Protein AF-A0A8S3K9Q7-F1 (afdb_monomer_lite)

pLDDT: mean 71.29, std 25.72, range [30.69, 98.62]

Sequence (128 aa):
DIQELNKENNTIDNFVYKLNSVVVHLGENATSGHVFTYVRSPDETWYTANDESMKSTRLDTVLGDKDAYILCYTKVPKSSAILSDTNMIISPARSSLFLTSSTPINSSKIFDKNTNNYTTVRNNAFLY

InterPro domains:
  IPR001394 Peptidase C19, ubiquitin carboxyl-terminal hydrolase [PF00443] (6-73)
  IPR028889 Ubiquitin specific protease UPS, catalytic domain [PS50235] (1-76)
  IPR038765 Papain-like cysteine peptidase superfamily [SSF54001] (10-75)
  IPR050164 Ubiquitin carboxyl-terminal hydrolases [PTHR24006] (12-76)

Organism: NCBI:txid392030

Radius of gyration: 22.65 Å; chains: 1; bounding box: 66×27×78 Å

Foldseek 3Di:
DVVVVVVVVPPPDQKDKDWAKFWFFADDDPVDGAIWMWGQDPLRWIWTGGPPDIGTDDPCCRVPDPRGDDTDIDIDGNVVVVCSVCVVPDPPDDDDDDDDDDDDDDWDWDQDPVPRDIDTDDPPPDDD

Structure (mmCIF, N/CA/C/O backbone):
data_AF-A0A8S3K9Q7-F1
#
_entry.id   AF-A0A8S3K9Q7-F1
#
loop_
_atom_site.group_PDB
_atom_site.id
_atom_site.type_symbol
_atom_site.label_atom_id
_atom_site.label_alt_id
_atom_site.label_comp_id
_atom_site.label_asym_id
_atom_site.label_entity_id
_atom_site.label_seq_id
_atom_site.pdbx_PDB_ins_code
_atom_site.Cartn_x
_atom_site.Cartn_y
_atom_site.Cartn_z
_atom_site.occupancy
_atom_site.B_iso_or_equiv
_atom_site.auth_seq_id
_atom_site.auth_comp_id
_atom_site.auth_asym_id
_atom_site.auth_atom_id
_atom_site.pdbx_PDB_model_num
ATOM 1 N N . ASP A 1 1 ?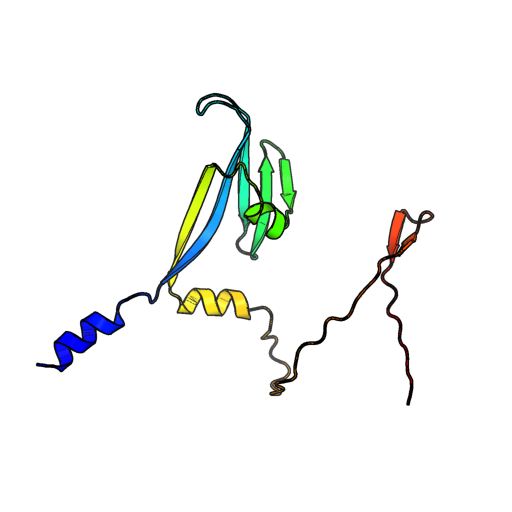 -11.320 -4.340 45.561 1.00 52.12 1 ASP A N 1
ATOM 2 C CA . ASP A 1 1 ? -12.456 -3.822 44.778 1.00 52.12 1 ASP A CA 1
ATOM 3 C C . ASP A 1 1 ? -12.607 -4.514 43.435 1.00 52.12 1 ASP A C 1
ATOM 5 O O . ASP A 1 1 ? -11.685 -4.511 42.634 1.00 52.12 1 ASP A O 1
ATOM 9 N N . ILE A 1 2 ? -13.780 -5.091 43.164 1.00 52.31 2 ILE A N 1
ATOM 10 C CA . ILE A 1 2 ? -14.105 -5.717 41.862 1.00 52.31 2 ILE A CA 1
ATOM 11 C C . ILE A 1 2 ? -14.302 -4.647 40.761 1.00 52.31 2 ILE A C 1
ATOM 13 O O . ILE A 1 2 ? -14.178 -4.927 39.572 1.00 52.31 2 ILE A O 1
ATOM 17 N N . GLN A 1 3 ? -14.542 -3.392 41.157 1.00 53.84 3 GLN A N 1
ATOM 18 C CA . GLN A 1 3 ? -14.673 -2.243 40.254 1.00 53.84 3 GLN A CA 1
ATOM 19 C C . GLN A 1 3 ? -13.351 -1.853 39.567 1.00 53.84 3 GLN A C 1
ATOM 21 O O . GLN A 1 3 ? -13.372 -1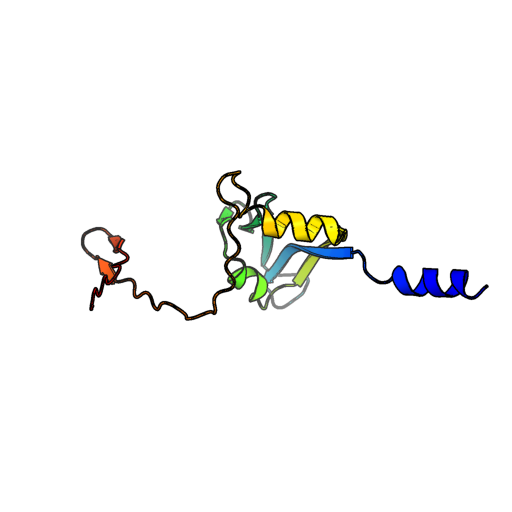.304 38.469 1.00 53.84 3 GLN A O 1
ATOM 26 N N . GLU A 1 4 ? -12.204 -2.148 40.181 1.00 55.06 4 GLU A N 1
ATOM 27 C CA . GLU A 1 4 ? -10.887 -1.781 39.643 1.00 55.06 4 GLU A CA 1
ATOM 28 C C . GLU A 1 4 ? -10.420 -2.773 38.564 1.00 55.06 4 GLU A C 1
ATOM 30 O O . GLU A 1 4 ? -9.935 -2.363 37.512 1.00 55.06 4 GLU A O 1
ATOM 35 N N . LEU A 1 5 ? -10.727 -4.064 38.741 1.00 51.09 5 LEU A N 1
ATOM 36 C CA . LEU A 1 5 ? -10.451 -5.131 37.767 1.00 51.09 5 LEU A CA 1
ATOM 37 C C . LEU A 1 5 ? -11.338 -5.052 36.509 1.00 51.09 5 LEU A C 1
ATOM 39 O O . LEU A 1 5 ? -10.919 -5.436 35.420 1.00 51.09 5 LEU A O 1
ATOM 43 N N . ASN A 1 6 ? -12.554 -4.506 36.617 1.00 49.69 6 ASN A N 1
ATOM 44 C CA . ASN A 1 6 ? -13.436 -4.302 35.459 1.00 49.69 6 ASN A CA 1
ATOM 45 C C . ASN A 1 6 ? -13.048 -3.091 34.597 1.00 49.69 6 ASN A C 1
ATOM 47 O O . ASN A 1 6 ? -13.543 -2.954 33.476 1.00 49.69 6 ASN A O 1
ATOM 51 N N . LYS A 1 7 ? -12.159 -2.220 35.088 1.00 48.53 7 LYS A N 1
ATOM 52 C CA . LYS A 1 7 ? -11.665 -1.066 34.331 1.00 48.53 7 LYS A CA 1
ATOM 53 C C . LYS A 1 7 ? -10.560 -1.457 33.346 1.00 48.53 7 LYS A C 1
ATOM 55 O O . LYS A 1 7 ? -10.505 -0.884 32.263 1.00 48.53 7 LYS A O 1
ATOM 60 N N . GLU A 1 8 ? -9.746 -2.460 33.674 1.00 50.69 8 GLU A N 1
ATOM 61 C CA . GLU A 1 8 ? -8.690 -2.979 32.788 1.00 50.69 8 GLU A CA 1
ATOM 62 C C . GLU A 1 8 ? -9.233 -3.820 31.622 1.00 50.69 8 GLU A C 1
ATOM 64 O O . GLU A 1 8 ? -8.628 -3.852 30.556 1.00 50.69 8 GLU A O 1
ATOM 69 N N . ASN A 1 9 ? -10.416 -4.425 31.765 1.00 45.69 9 ASN A N 1
ATOM 70 C CA . ASN A 1 9 ? -11.020 -5.246 30.708 1.00 45.69 9 ASN A CA 1
ATOM 71 C C . ASN A 1 9 ? -11.764 -4.440 29.626 1.00 45.69 9 ASN A C 1
ATOM 73 O O . ASN A 1 9 ? -12.178 -5.008 28.619 1.00 45.69 9 ASN A O 1
ATOM 77 N N . ASN A 1 10 ? -11.946 -3.127 29.815 1.00 48.97 10 ASN A N 1
ATOM 78 C CA . ASN A 1 10 ? -12.713 -2.263 28.905 1.00 48.97 10 ASN A CA 1
ATOM 79 C C . ASN A 1 10 ? -11.832 -1.275 28.113 1.00 48.97 10 ASN A C 1
ATOM 81 O O . ASN A 1 10 ? -12.335 -0.425 27.381 1.00 48.97 10 ASN A O 1
ATOM 85 N N . THR A 1 11 ? -10.510 -1.354 28.278 1.00 53.44 11 THR A N 1
ATOM 86 C CA . THR A 1 11 ? -9.518 -0.505 27.591 1.00 53.44 11 THR A CA 1
ATOM 87 C C . THR A 1 11 ? -8.913 -1.173 26.359 1.00 53.44 11 THR A C 1
ATOM 89 O O . THR A 1 11 ? -8.145 -0.539 25.631 1.00 53.44 11 THR A O 1
ATOM 92 N N . ILE A 1 12 ? -9.275 -2.430 26.100 1.00 58.16 12 ILE A N 1
ATOM 93 C CA . ILE A 1 12 ? -8.798 -3.199 24.957 1.00 58.16 12 ILE A CA 1
ATOM 94 C C . ILE A 1 12 ? -9.617 -2.775 23.723 1.00 58.16 12 ILE A C 1
ATOM 96 O O . ILE A 1 12 ? -10.763 -3.168 23.530 1.00 58.16 12 ILE A O 1
ATOM 100 N N . ASP A 1 13 ? -8.993 -1.909 22.921 1.00 66.38 13 ASP A N 1
ATOM 101 C CA . ASP A 1 13 ? -9.309 -1.557 21.529 1.00 66.38 13 ASP A CA 1
ATOM 102 C C . ASP A 1 13 ? -10.434 -0.548 21.234 1.00 66.38 13 ASP A C 1
ATOM 104 O O . ASP A 1 13 ? -11.288 -0.739 20.365 1.00 66.38 13 ASP A O 1
ATOM 108 N N . ASN A 1 14 ? -10.324 0.649 21.825 1.00 86.69 14 ASN A N 1
ATOM 109 C CA . ASN A 1 14 ? -10.992 1.851 21.296 1.00 86.69 14 ASN A CA 1
ATOM 110 C C . ASN A 1 14 ? -10.236 2.507 20.115 1.00 86.69 14 ASN A C 1
ATOM 112 O O . ASN A 1 14 ? -10.442 3.683 19.811 1.00 86.69 14 ASN A O 1
ATOM 116 N N . PHE A 1 15 ? -9.335 1.780 19.453 1.00 90.56 15 PHE A N 1
ATOM 117 C CA . PHE A 1 15 ? -8.543 2.281 18.332 1.00 90.56 15 PHE A CA 1
ATOM 118 C C . PHE A 1 15 ? -8.624 1.332 17.141 1.00 90.56 15 PHE A C 1
ATOM 120 O O . PHE A 1 15 ? -8.741 0.122 17.303 1.00 90.56 15 PHE A O 1
ATOM 127 N N . VAL A 1 16 ? -8.527 1.893 15.942 1.00 93.12 16 VAL A N 1
ATOM 128 C CA . VAL A 1 16 ? -8.388 1.162 14.683 1.00 93.12 16 VAL A CA 1
ATOM 129 C C . VAL A 1 16 ? -7.198 1.720 13.906 1.00 93.12 16 VAL A C 1
ATOM 131 O O . VAL A 1 16 ? -6.772 2.853 14.131 1.00 93.12 16 VAL A O 1
ATOM 134 N N . TYR A 1 17 ? -6.639 0.926 13.001 1.00 94.19 17 TYR A N 1
ATOM 135 C CA . TYR A 1 17 ? -5.537 1.350 12.142 1.00 94.19 17 TYR A CA 1
ATOM 136 C C . TYR A 1 17 ? -6.070 1.646 10.747 1.00 94.19 17 TYR A C 1
ATOM 138 O O . TYR A 1 17 ? -6.652 0.783 10.095 1.00 94.19 17 TYR A O 1
ATOM 146 N N . LYS A 1 18 ? -5.871 2.880 10.290 1.00 93.81 18 LYS A N 1
ATOM 147 C CA . LYS A 1 18 ? -6.257 3.323 8.954 1.00 93.81 18 LYS A CA 1
ATOM 148 C C . LYS A 1 18 ? -5.056 3.226 8.027 1.00 93.81 18 LYS A C 1
ATOM 150 O O . LYS A 1 18 ? -4.024 3.827 8.314 1.00 93.81 18 LYS A O 1
ATOM 155 N N . LEU A 1 19 ? -5.192 2.462 6.944 1.00 96.56 19 LEU A N 1
ATOM 156 C CA . LEU A 1 19 ? -4.170 2.386 5.903 1.00 96.56 19 LEU A CA 1
ATOM 157 C C . LEU A 1 19 ? -4.130 3.719 5.144 1.00 96.56 19 LEU A C 1
ATOM 159 O O . LEU A 1 19 ? -5.158 4.150 4.607 1.00 96.56 19 LEU A O 1
ATOM 163 N N . ASN A 1 20 ? -2.953 4.343 5.108 1.00 97.00 20 ASN A N 1
ATOM 164 C CA . ASN A 1 20 ? -2.722 5.633 4.455 1.00 97.00 20 ASN A CA 1
ATOM 165 C C . ASN A 1 20 ? -1.884 5.502 3.190 1.00 97.00 20 ASN A C 1
ATOM 167 O O . ASN A 1 20 ? -2.099 6.245 2.237 1.00 97.00 20 ASN A O 1
ATOM 171 N N . SER A 1 21 ? -0.909 4.595 3.186 1.00 97.81 21 SER A N 1
ATOM 172 C CA . SER A 1 21 ? -0.113 4.334 1.996 1.00 97.81 21 SER A CA 1
ATOM 173 C C . SER A 1 21 ? 0.437 2.917 1.960 1.00 97.81 21 SER A C 1
ATOM 175 O O . SER A 1 21 ? 0.585 2.254 2.990 1.00 97.81 21 SER A O 1
ATOM 177 N N . VAL A 1 22 ? 0.719 2.468 0.742 1.00 98.50 22 VAL A N 1
ATOM 178 C CA . VAL A 1 22 ? 1.323 1.175 0.425 1.00 98.50 22 VAL A CA 1
ATOM 179 C C . VAL A 1 22 ? 2.494 1.446 -0.503 1.00 98.50 22 VAL A C 1
ATOM 181 O O . VAL A 1 22 ? 2.300 1.933 -1.614 1.00 98.50 22 VAL A O 1
ATOM 184 N N . VAL A 1 23 ? 3.707 1.167 -0.045 1.00 98.25 23 VAL A N 1
ATOM 185 C CA . VAL A 1 23 ? 4.907 1.216 -0.884 1.00 98.25 23 VAL A CA 1
ATOM 186 C C . VAL A 1 23 ? 5.021 -0.118 -1.601 1.00 98.25 23 VAL A C 1
ATOM 188 O O . VAL A 1 23 ? 4.979 -1.166 -0.956 1.00 98.25 23 VAL A O 1
ATOM 191 N N . VAL A 1 24 ? 5.183 -0.070 -2.915 1.00 98.00 24 VAL A N 1
ATOM 192 C CA . VAL A 1 24 ? 5.334 -1.236 -3.785 1.00 98.00 24 VAL A CA 1
ATOM 193 C C . VAL A 1 24 ? 6.767 -1.273 -4.289 1.00 98.00 24 VAL A C 1
ATOM 195 O O . VAL A 1 24 ? 7.302 -0.244 -4.705 1.00 98.00 24 VAL A O 1
ATOM 198 N N . HIS A 1 25 ? 7.388 -2.448 -4.243 1.00 97.44 25 HIS A N 1
ATOM 199 C CA . HIS A 1 25 ? 8.741 -2.660 -4.746 1.00 97.44 25 HIS A CA 1
ATOM 200 C C . HIS A 1 25 ? 8.721 -3.708 -5.859 1.00 97.44 25 HIS A C 1
ATOM 202 O O . HIS A 1 25 ? 8.558 -4.899 -5.605 1.00 97.44 25 HIS A O 1
ATOM 208 N N . LEU A 1 26 ? 8.943 -3.264 -7.093 1.00 95.12 26 LEU A N 1
ATOM 209 C CA . LEU A 1 26 ? 9.051 -4.120 -8.267 1.00 95.12 26 LEU A CA 1
ATOM 210 C C . LEU A 1 26 ? 10.525 -4.451 -8.515 1.00 95.12 26 LEU A C 1
ATOM 212 O O . LEU A 1 26 ? 11.251 -3.683 -9.147 1.00 95.12 26 LEU A O 1
ATOM 216 N N . GLY A 1 27 ? 10.987 -5.588 -8.009 1.00 92.44 27 GLY A N 1
ATOM 217 C CA . GLY A 1 27 ? 12.360 -6.045 -8.211 1.00 92.44 27 GLY A CA 1
ATOM 218 C C . GLY A 1 27 ? 12.648 -7.344 -7.474 1.00 92.44 27 GLY A C 1
ATOM 219 O O . GLY A 1 27 ? 11.980 -7.673 -6.497 1.00 92.44 27 GLY A O 1
ATOM 220 N N . GLU A 1 28 ? 13.653 -8.082 -7.943 1.00 88.31 28 GLU A N 1
ATOM 221 C CA . GLU A 1 28 ? 14.015 -9.397 -7.392 1.00 88.31 28 GLU A CA 1
ATOM 222 C C . GLU A 1 28 ? 14.796 -9.300 -6.071 1.00 88.31 28 GLU A C 1
ATOM 224 O O . GLU A 1 28 ? 14.786 -10.228 -5.262 1.00 88.31 28 GLU A O 1
ATOM 229 N N . ASN A 1 29 ? 15.461 -8.168 -5.823 1.00 89.94 29 ASN A N 1
ATOM 230 C CA . ASN A 1 29 ? 16.307 -7.950 -4.652 1.00 89.94 29 ASN A CA 1
ATOM 231 C C . ASN A 1 29 ? 15.912 -6.661 -3.932 1.00 89.94 29 ASN A C 1
ATOM 233 O O . ASN A 1 29 ? 15.535 -5.683 -4.560 1.00 89.94 29 ASN A O 1
ATOM 237 N N . ALA A 1 30 ? 16.107 -6.614 -2.614 1.00 85.31 30 ALA A N 1
ATOM 238 C CA . ALA A 1 30 ? 15.716 -5.465 -1.790 1.00 85.31 30 ALA A CA 1
ATOM 239 C C . ALA A 1 30 ? 16.482 -4.157 -2.086 1.00 85.31 30 ALA A C 1
ATOM 241 O O . ALA A 1 30 ? 16.105 -3.098 -1.593 1.00 85.31 30 ALA A O 1
ATOM 242 N N . THR A 1 31 ? 17.585 -4.224 -2.837 1.00 88.69 31 THR A N 1
ATOM 243 C CA . THR A 1 31 ? 18.454 -3.075 -3.142 1.00 88.69 31 THR A CA 1
ATOM 244 C C . THR A 1 31 ? 18.324 -2.580 -4.579 1.00 88.69 31 THR A C 1
ATOM 246 O O . THR A 1 31 ? 19.007 -1.629 -4.953 1.00 88.69 31 THR A O 1
ATOM 249 N N . SER A 1 32 ? 17.517 -3.241 -5.409 1.00 90.38 32 SER A N 1
ATOM 250 C CA . SER A 1 32 ? 17.395 -2.922 -6.829 1.00 90.38 32 SER A CA 1
ATOM 251 C C . SER A 1 32 ? 15.999 -3.238 -7.336 1.00 90.38 32 SER A C 1
ATOM 253 O O . SER A 1 32 ? 15.519 -4.364 -7.214 1.00 90.38 32 SER A O 1
ATOM 255 N N . GLY A 1 33 ? 15.393 -2.258 -7.983 1.00 92.81 33 GLY A N 1
ATOM 256 C CA . GLY A 1 33 ? 14.052 -2.373 -8.514 1.00 92.81 33 GLY A CA 1
ATOM 257 C C . GLY A 1 33 ? 13.455 -0.999 -8.739 1.00 92.81 33 GLY A C 1
ATOM 258 O O . GLY A 1 33 ? 14.144 0.019 -8.648 1.00 92.81 33 GLY A O 1
ATOM 259 N N . HIS A 1 34 ? 12.160 -0.993 -9.016 1.00 95.38 34 HIS A N 1
ATOM 260 C CA . HIS A 1 34 ? 11.357 0.212 -9.112 1.00 95.38 34 HIS A CA 1
ATOM 261 C C . HIS A 1 34 ? 10.459 0.327 -7.886 1.00 95.38 34 HIS A C 1
ATOM 263 O O . HIS A 1 34 ? 9.711 -0.601 -7.578 1.00 95.38 34 HIS A O 1
ATOM 269 N N . VAL A 1 35 ? 10.521 1.459 -7.190 1.00 96.31 35 VAL A N 1
ATOM 270 C CA . VAL A 1 35 ? 9.683 1.713 -6.017 1.00 96.31 35 VAL A CA 1
ATOM 271 C C . VAL A 1 35 ? 8.693 2.805 -6.353 1.00 96.31 35 VAL A C 1
ATOM 273 O O . VAL A 1 35 ? 9.075 3.907 -6.732 1.00 96.31 35 VAL A O 1
ATOM 276 N N . PHE A 1 36 ? 7.416 2.516 -6.159 1.00 98.06 36 PHE A N 1
ATOM 277 C CA . PHE A 1 36 ? 6.361 3.515 -6.238 1.00 98.06 36 PHE A CA 1
ATOM 278 C C . PHE A 1 36 ? 5.424 3.356 -5.042 1.00 98.06 36 PHE A C 1
ATOM 280 O O . PHE A 1 36 ? 5.571 2.439 -4.233 1.00 98.06 36 PHE A O 1
ATOM 287 N N . THR A 1 37 ? 4.488 4.285 -4.859 1.00 98.38 37 THR A N 1
ATOM 288 C CA . THR A 1 37 ? 3.616 4.279 -3.677 1.00 98.38 37 THR A CA 1
ATOM 289 C C . THR A 1 37 ? 2.162 4.525 -4.050 1.00 98.38 37 THR A C 1
ATOM 291 O O . THR A 1 37 ? 1.855 5.449 -4.798 1.00 98.38 37 THR A O 1
ATOM 294 N N . TYR A 1 38 ? 1.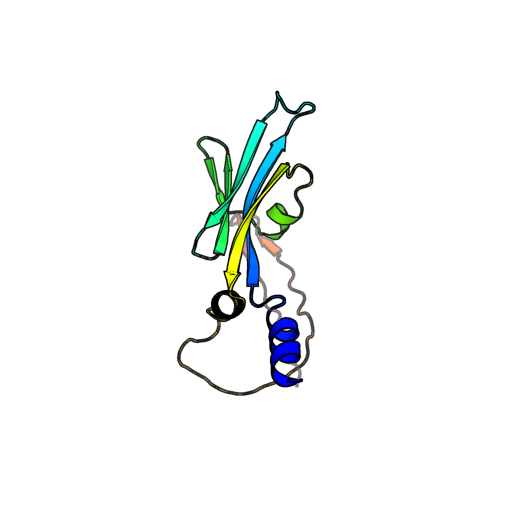246 3.754 -3.471 1.00 98.62 38 TYR A N 1
ATOM 295 C CA . TYR A 1 38 ? -0.159 4.134 -3.390 1.00 98.62 38 TYR A CA 1
ATOM 296 C C . TYR A 1 38 ? -0.377 5.024 -2.171 1.00 98.62 38 TYR A C 1
ATOM 298 O O . TYR A 1 38 ? -0.013 4.645 -1.059 1.00 98.62 38 TYR A O 1
ATOM 306 N N . VAL A 1 39 ? -0.993 6.187 -2.353 1.00 97.88 39 VAL A N 1
ATOM 307 C CA . VAL A 1 39 ? -1.282 7.146 -1.282 1.00 97.88 39 VAL A CA 1
ATOM 308 C C . VAL A 1 39 ? -2.774 7.435 -1.202 1.00 97.88 39 VAL A C 1
ATOM 310 O O . VAL A 1 39 ? -3.449 7.602 -2.219 1.00 97.88 39 VAL A O 1
ATOM 313 N N . ARG A 1 40 ? -3.288 7.498 0.023 1.00 97.38 40 ARG A N 1
ATOM 314 C CA . ARG A 1 40 ? -4.655 7.898 0.336 1.00 97.38 40 ARG A CA 1
ATOM 315 C C . ARG A 1 40 ? -4.679 9.382 0.664 1.00 97.38 40 ARG A C 1
ATOM 317 O O . ARG A 1 40 ? -3.966 9.844 1.553 1.00 97.38 40 ARG A O 1
ATOM 324 N N . SER A 1 41 ? -5.512 10.118 -0.048 1.00 94.75 41 SER A N 1
ATOM 325 C CA . SER A 1 41 ? -5.755 11.534 0.198 1.00 94.75 41 S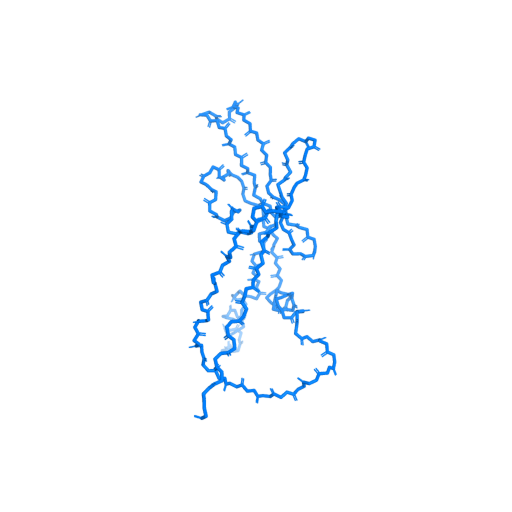ER A CA 1
ATOM 326 C C . SER A 1 41 ? -6.802 11.725 1.316 1.00 94.75 41 SER A C 1
ATOM 328 O O . SER A 1 41 ? -7.548 10.789 1.624 1.00 94.75 41 SER A O 1
ATOM 330 N N . PRO A 1 42 ? -6.880 12.909 1.961 1.00 90.88 42 PRO A N 1
ATOM 331 C CA . PRO A 1 42 ? -7.885 13.196 2.991 1.00 90.88 42 PRO A CA 1
ATOM 332 C C . PRO A 1 42 ? -9.346 13.063 2.534 1.00 90.88 42 PRO A C 1
ATOM 334 O O . PRO A 1 42 ? -10.226 12.904 3.371 1.00 90.88 42 PRO A O 1
ATOM 337 N N . ASP A 1 43 ? -9.603 13.115 1.226 1.00 90.94 43 ASP A N 1
ATOM 338 C CA . ASP A 1 43 ? -10.912 12.865 0.601 1.00 90.94 43 ASP A CA 1
ATOM 339 C C . ASP A 1 43 ? -11.245 11.367 0.454 1.00 90.94 43 ASP A C 1
ATOM 341 O O . ASP A 1 43 ? -12.220 11.012 -0.200 1.00 90.94 43 ASP A O 1
ATOM 345 N N . GLU A 1 44 ? -10.436 10.486 1.048 1.00 91.44 44 GLU A N 1
ATOM 346 C CA . GLU A 1 44 ? -10.556 9.025 0.981 1.00 91.44 44 GLU A CA 1
ATOM 347 C C . GLU A 1 44 ? -10.295 8.418 -0.411 1.00 91.44 44 GLU A C 1
ATOM 349 O O . GLU A 1 44 ? -10.464 7.210 -0.602 1.00 91.44 44 GLU A O 1
ATOM 354 N N . THR A 1 45 ? -9.810 9.219 -1.365 1.00 95.62 45 THR A N 1
ATOM 355 C CA . THR A 1 45 ? -9.423 8.758 -2.703 1.00 95.62 45 THR A CA 1
ATOM 356 C C . THR A 1 45 ? -7.988 8.232 -2.705 1.00 95.62 45 THR A C 1
ATOM 358 O O . THR A 1 45 ? -7.099 8.772 -2.041 1.00 95.62 45 THR A O 1
ATOM 361 N N . TRP A 1 46 ? -7.744 7.179 -3.484 1.00 98.25 46 TRP A N 1
ATOM 362 C CA . TRP A 1 46 ? -6.424 6.577 -3.653 1.00 98.25 46 TRP A CA 1
ATOM 363 C C . TRP A 1 46 ? -5.751 7.034 -4.939 1.00 98.25 46 TRP A C 1
ATOM 365 O O . TRP A 1 46 ? -6.396 7.195 -5.977 1.00 98.25 46 TRP A O 1
ATOM 375 N N . TYR A 1 47 ? -4.434 7.187 -4.875 1.00 98.50 47 TYR A N 1
ATOM 376 C CA . TYR A 1 47 ? -3.601 7.586 -5.997 1.00 98.50 47 TYR A CA 1
ATOM 377 C C . TYR A 1 47 ? -2.352 6.721 -6.070 1.00 98.50 47 TYR A C 1
ATOM 379 O O . TYR A 1 47 ? -1.766 6.388 -5.047 1.00 98.50 47 TYR A O 1
ATOM 387 N N . THR A 1 48 ? -1.916 6.403 -7.281 1.00 98.44 48 THR A N 1
ATOM 388 C CA . THR A 1 48 ? -0.573 5.899 -7.558 1.00 98.44 48 THR A CA 1
ATOM 389 C C . THR A 1 48 ? 0.354 7.093 -7.742 1.00 98.44 48 THR A C 1
ATOM 391 O O . THR A 1 48 ? 0.156 7.877 -8.670 1.00 98.44 48 THR A O 1
ATOM 394 N N . ALA A 1 49 ? 1.346 7.224 -6.869 1.00 98.06 49 ALA A N 1
ATOM 395 C CA . ALA A 1 49 ? 2.464 8.148 -6.988 1.00 98.06 49 ALA A CA 1
ATOM 396 C C . ALA A 1 49 ? 3.681 7.370 -7.505 1.00 98.06 49 ALA A C 1
ATOM 398 O O . ALA A 1 49 ? 4.276 6.571 -6.777 1.00 98.06 49 ALA A O 1
ATOM 399 N N . ASN A 1 50 ? 4.002 7.572 -8.778 1.00 97.44 50 ASN A N 1
ATOM 400 C CA . ASN A 1 50 ? 5.110 6.929 -9.469 1.00 97.44 50 ASN A CA 1
ATOM 401 C C . ASN A 1 50 ? 5.961 8.012 -10.144 1.00 97.44 50 ASN A C 1
ATOM 403 O O . ASN A 1 50 ? 5.573 8.531 -11.196 1.00 97.44 50 ASN A O 1
ATOM 407 N N . ASP A 1 51 ? 7.073 8.362 -9.497 1.00 95.75 51 ASP A N 1
ATOM 408 C CA . ASP A 1 51 ? 7.979 9.454 -9.858 1.00 95.75 51 ASP A CA 1
ATOM 409 C C . ASP A 1 51 ? 7.234 10.771 -10.139 1.00 95.75 51 ASP A C 1
ATOM 411 O O . ASP A 1 51 ? 6.583 11.332 -9.258 1.00 95.75 51 ASP A O 1
ATOM 415 N N . GLU A 1 52 ? 7.298 11.268 -11.372 1.00 95.62 52 GLU A N 1
ATOM 416 C CA . GLU A 1 52 ? 6.631 12.494 -11.819 1.00 95.62 52 GLU A CA 1
ATOM 417 C C . GLU A 1 52 ? 5.118 12.333 -12.047 1.00 95.62 52 GLU A C 1
ATOM 419 O O . GLU A 1 52 ? 4.406 13.315 -12.263 1.00 95.62 52 GLU A O 1
ATOM 424 N N . SER A 1 53 ? 4.605 11.100 -12.012 1.00 94.81 53 SER A N 1
ATOM 425 C CA . SER A 1 53 ? 3.212 10.798 -12.323 1.00 94.81 53 SER A CA 1
ATOM 426 C C . SER A 1 53 ? 2.381 10.532 -11.070 1.00 94.81 53 SER A C 1
ATOM 428 O O . SER A 1 53 ? 2.715 9.703 -10.223 1.00 94.81 53 SER A O 1
ATOM 430 N N . MET A 1 54 ? 1.233 11.204 -10.989 1.00 97.19 54 MET A N 1
ATOM 431 C CA . MET A 1 54 ? 0.214 10.949 -9.978 1.00 97.19 54 MET A CA 1
ATOM 432 C C . MET A 1 54 ? -1.113 10.646 -10.670 1.00 97.19 54 MET A C 1
ATOM 434 O O . MET A 1 54 ? -1.601 11.439 -11.476 1.00 97.19 54 MET A O 1
ATOM 438 N N . LYS A 1 55 ? -1.686 9.472 -10.400 1.00 97.62 55 LYS A N 1
ATOM 439 C CA . LYS A 1 55 ? -2.906 8.988 -11.067 1.00 97.62 55 LYS A CA 1
ATOM 440 C C . LYS A 1 55 ? -3.885 8.447 -10.045 1.00 97.62 55 LYS A C 1
ATOM 442 O O . LYS A 1 55 ? -3.465 7.761 -9.123 1.00 97.62 55 LYS A O 1
ATOM 447 N N . SER A 1 56 ? -5.179 8.708 -10.213 1.00 97.50 56 SER A N 1
ATOM 448 C CA . SER A 1 56 ? -6.195 8.093 -9.354 1.00 97.50 56 SER A CA 1
ATOM 449 C C . SER A 1 56 ? -6.190 6.573 -9.517 1.00 97.50 56 SER A C 1
ATOM 451 O O . SER A 1 56 ? -5.843 6.026 -10.567 1.00 97.50 56 SER A O 1
ATOM 4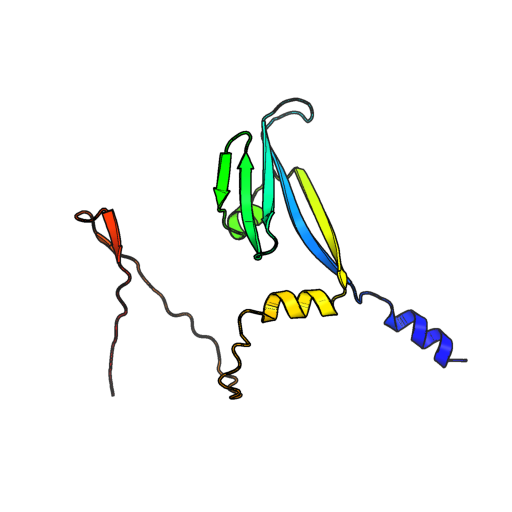53 N N . THR A 1 57 ? -6.504 5.856 -8.447 1.00 97.75 57 THR A N 1
ATOM 454 C CA . THR A 1 57 ? -6.440 4.394 -8.398 1.00 97.75 57 THR A CA 1
ATOM 455 C C . THR A 1 57 ? -7.552 3.864 -7.510 1.00 97.75 57 THR A C 1
ATOM 457 O O . THR A 1 57 ? -8.021 4.533 -6.593 1.00 97.75 57 THR A O 1
ATOM 460 N N . ARG A 1 58 ? -8.034 2.661 -7.816 1.00 97.69 58 ARG A N 1
ATOM 461 C CA . ARG A 1 58 ? -9.097 2.023 -7.041 1.00 97.69 58 ARG A CA 1
ATOM 462 C C . ARG A 1 58 ? -8.511 1.332 -5.821 1.00 97.69 58 ARG A C 1
ATOM 464 O O . ARG A 1 58 ? -7.470 0.692 -5.927 1.00 97.69 58 ARG A O 1
ATOM 471 N N . LEU A 1 59 ? -9.234 1.380 -4.706 1.00 96.94 59 LEU A N 1
ATOM 472 C CA . LEU A 1 59 ? -8.851 0.674 -3.483 1.00 96.94 59 LEU A CA 1
ATOM 473 C C . LEU A 1 59 ? -8.632 -0.829 -3.728 1.00 96.94 59 LEU A C 1
ATOM 475 O O . LEU A 1 59 ? -7.656 -1.377 -3.235 1.00 96.94 59 LEU A O 1
ATOM 479 N N . ASP A 1 60 ? -9.477 -1.469 -4.543 1.00 97.88 60 ASP A N 1
ATOM 480 C CA . ASP A 1 60 ? -9.337 -2.892 -4.894 1.00 97.88 60 ASP A CA 1
ATOM 481 C C . ASP A 1 60 ? -7.956 -3.210 -5.495 1.00 97.88 60 ASP A C 1
ATOM 483 O O . ASP A 1 60 ? -7.372 -4.249 -5.205 1.00 97.88 60 ASP A O 1
ATOM 487 N N . THR A 1 61 ? -7.418 -2.296 -6.312 1.00 97.88 61 THR A N 1
ATOM 488 C CA . THR A 1 61 ? -6.078 -2.419 -6.899 1.00 97.88 61 THR A CA 1
ATOM 489 C C . THR A 1 61 ? -5.002 -2.277 -5.832 1.00 97.88 61 THR A C 1
ATOM 491 O O . THR A 1 61 ? -4.092 -3.092 -5.789 1.00 97.88 61 THR A O 1
ATOM 494 N N . VAL A 1 62 ? -5.137 -1.290 -4.940 1.00 98.00 62 VAL A N 1
ATOM 495 C CA . VAL A 1 62 ? -4.185 -1.055 -3.843 1.00 98.00 62 VAL A CA 1
ATOM 496 C C . VAL A 1 62 ? -4.111 -2.259 -2.900 1.00 98.00 62 VAL A C 1
ATOM 498 O O . VAL A 1 62 ? -3.024 -2.678 -2.520 1.00 98.00 62 VAL A O 1
ATOM 501 N N . LEU A 1 63 ? -5.262 -2.823 -2.521 1.00 97.56 63 LEU A N 1
ATOM 502 C CA . LEU A 1 63 ? -5.338 -3.955 -1.590 1.00 97.56 63 LEU A CA 1
ATOM 503 C C . LEU A 1 63 ? -4.960 -5.293 -2.234 1.00 97.56 63 LEU A C 1
ATOM 505 O O . LEU A 1 63 ? -4.587 -6.225 -1.527 1.00 97.56 63 LEU A O 1
ATOM 509 N N . GLY A 1 64 ? -5.111 -5.405 -3.554 1.00 97.56 64 GLY A N 1
ATOM 510 C CA . GLY A 1 64 ? -4.799 -6.614 -4.312 1.00 97.56 64 GLY A CA 1
ATOM 511 C C . GLY A 1 64 ? -3.361 -6.688 -4.822 1.00 97.56 64 GLY A C 1
ATOM 512 O O . GLY A 1 64 ? -3.007 -7.698 -5.435 1.00 97.56 64 GLY A O 1
ATOM 513 N N . ASP A 1 65 ? -2.553 -5.645 -4.617 1.00 97.12 65 ASP A N 1
ATOM 514 C CA . ASP A 1 65 ? -1.182 -5.598 -5.115 1.00 97.12 65 ASP A CA 1
ATOM 515 C C . ASP A 1 65 ? -0.289 -6.583 -4.346 1.00 97.12 65 ASP A C 1
ATOM 517 O O . ASP A 1 65 ? -0.163 -6.525 -3.121 1.00 97.12 65 ASP A O 1
ATOM 521 N N . LYS A 1 66 ? 0.308 -7.525 -5.079 1.00 95.94 66 LYS A N 1
ATOM 522 C CA . LYS A 1 66 ? 1.125 -8.606 -4.510 1.00 95.94 66 LYS A CA 1
ATOM 523 C C . LYS A 1 66 ? 2.557 -8.175 -4.227 1.00 95.94 66 LYS A C 1
ATOM 525 O O . LYS A 1 66 ? 3.233 -8.853 -3.460 1.00 95.94 66 LYS A O 1
ATOM 530 N N . ASP A 1 67 ? 2.983 -7.055 -4.801 1.00 96.31 67 ASP A N 1
ATOM 531 C CA . ASP A 1 67 ? 4.334 -6.518 -4.663 1.00 96.31 67 ASP A CA 1
ATOM 532 C C . ASP A 1 67 ? 4.397 -5.430 -3.567 1.00 96.31 67 ASP A C 1
ATOM 534 O O . ASP A 1 67 ? 5.360 -4.661 -3.462 1.00 96.31 67 ASP A O 1
ATOM 538 N N . ALA A 1 68 ? 3.355 -5.358 -2.726 1.00 96.75 68 ALA A N 1
ATOM 539 C CA . ALA A 1 68 ? 3.305 -4.498 -1.553 1.00 96.75 68 ALA A CA 1
ATOM 540 C C . ALA A 1 68 ? 4.444 -4.842 -0.581 1.00 96.75 68 ALA A C 1
ATOM 542 O O . ALA A 1 68 ? 4.536 -5.951 -0.055 1.00 96.75 68 ALA A O 1
ATOM 543 N N . TYR A 1 69 ? 5.293 -3.854 -0.315 1.00 96.31 69 TYR A N 1
ATOM 544 C CA . TYR A 1 69 ? 6.505 -4.010 0.480 1.00 96.31 69 TYR A CA 1
ATOM 545 C C . TYR A 1 69 ? 6.383 -3.370 1.866 1.00 96.31 69 TYR A C 1
ATOM 547 O O . TYR A 1 69 ? 6.692 -4.005 2.872 1.00 96.31 69 TYR A O 1
ATOM 555 N N . ILE A 1 70 ? 5.889 -2.130 1.949 1.00 97.56 70 ILE A N 1
ATOM 556 C CA . ILE A 1 70 ? 5.708 -1.415 3.225 1.00 97.56 70 ILE A CA 1
ATOM 557 C C . ILE A 1 70 ? 4.275 -0.901 3.319 1.00 97.56 70 ILE A C 1
ATOM 559 O O . ILE A 1 70 ? 3.773 -0.266 2.393 1.00 97.56 70 ILE A O 1
ATOM 563 N N . LEU A 1 71 ? 3.631 -1.132 4.465 1.00 97.94 71 LEU A N 1
ATOM 564 C CA . LEU A 1 71 ? 2.292 -0.628 4.765 1.00 97.94 71 LEU A CA 1
ATOM 565 C C . LEU A 1 71 ? 2.362 0.447 5.848 1.00 97.94 71 LEU A C 1
ATOM 567 O O . LEU A 1 71 ? 2.816 0.192 6.965 1.00 97.94 71 LEU A O 1
ATOM 571 N N . CYS A 1 72 ? 1.863 1.638 5.537 1.00 97.94 72 CYS A N 1
ATOM 572 C CA . CYS A 1 72 ? 1.842 2.762 6.462 1.00 97.94 72 CYS A CA 1
ATOM 573 C C . CYS A 1 72 ? 0.427 2.976 7.000 1.00 97.94 72 CYS A C 1
ATOM 575 O O . CYS A 1 72 ? -0.509 3.261 6.244 1.00 97.94 72 CYS A O 1
ATOM 577 N N . TYR A 1 73 ? 0.288 2.892 8.323 1.00 97.12 73 TYR A N 1
ATOM 578 C CA . TYR A 1 73 ? -0.981 3.060 9.022 1.00 97.12 73 TYR A CA 1
ATOM 579 C C . TYR A 1 73 ? -0.939 4.221 10.014 1.00 97.12 73 TYR A C 1
ATOM 581 O O . TYR A 1 73 ? 0.074 4.457 10.672 1.00 97.12 73 TYR A O 1
ATOM 589 N N . THR A 1 74 ? -2.079 4.881 10.209 1.00 94.75 74 THR A N 1
ATOM 590 C CA . THR A 1 74 ? -2.309 5.747 11.372 1.00 94.75 74 THR A CA 1
ATOM 591 C C . THR A 1 74 ? -3.255 5.066 12.346 1.00 94.75 74 THR A C 1
ATOM 593 O O . THR A 1 74 ? -4.330 4.603 11.968 1.00 94.75 74 THR A O 1
ATOM 596 N N . LYS A 1 75 ? -2.867 5.036 13.624 1.00 94.00 75 LYS A N 1
ATOM 597 C CA . LYS A 1 75 ? -3.748 4.633 14.721 1.00 94.00 75 LYS A CA 1
ATOM 598 C C . LYS A 1 75 ? -4.748 5.755 14.988 1.00 94.00 75 LYS A C 1
ATOM 600 O O . LYS A 1 75 ? -4.343 6.867 15.315 1.00 94.00 75 LYS A O 1
ATOM 605 N N . VAL A 1 76 ? -6.037 5.470 14.868 1.00 92.81 76 VAL A N 1
ATOM 606 C CA . VAL A 1 76 ? -7.118 6.436 15.091 1.00 92.81 76 VAL A CA 1
ATOM 607 C C . VAL A 1 76 ? -8.111 5.901 16.119 1.00 92.81 76 VAL A C 1
ATOM 609 O O . VAL A 1 76 ? -8.314 4.687 16.186 1.00 92.81 76 VAL A O 1
ATOM 612 N N . PRO A 1 77 ? -8.740 6.758 16.941 1.00 91.62 77 PRO A N 1
ATOM 613 C CA . PRO A 1 77 ? -9.842 6.330 17.789 1.00 91.62 77 PRO A CA 1
ATOM 614 C C . PRO A 1 77 ? -10.966 5.730 16.941 1.00 91.62 77 PRO A C 1
ATOM 616 O O . PRO A 1 77 ? -11.298 6.248 15.872 1.00 91.62 77 PRO A O 1
ATOM 619 N N . LYS A 1 78 ? -11.593 4.660 17.427 1.00 86.88 78 LYS A N 1
ATOM 620 C CA . LYS A 1 78 ? -12.699 3.991 16.730 1.00 86.88 78 LYS A CA 1
ATOM 621 C C . LYS A 1 78 ? -13.871 4.946 16.493 1.00 86.88 78 LYS A C 1
ATOM 623 O O . LYS A 1 78 ? -14.485 4.906 15.433 1.00 86.88 78 LYS A O 1
ATOM 628 N N . SER A 1 79 ? -14.117 5.862 17.430 1.00 84.00 79 SER A N 1
ATOM 629 C CA . SER A 1 79 ? -15.106 6.936 17.282 1.00 84.00 79 SER A CA 1
ATOM 630 C C . SER A 1 79 ? -14.845 7.832 16.067 1.00 84.00 79 SER A C 1
ATOM 632 O O . SER A 1 79 ? -15.791 8.233 15.401 1.00 84.00 79 SER A O 1
ATOM 634 N N . SER A 1 80 ? -13.583 8.114 15.738 1.00 81.75 80 SER A N 1
ATOM 635 C CA . SER A 1 80 ? -13.211 8.943 14.586 1.00 81.75 80 SER A CA 1
ATOM 636 C C . SER A 1 80 ? -13.354 8.200 13.254 1.00 81.75 80 SER A C 1
ATOM 638 O O . SER A 1 80 ? -13.727 8.815 12.261 1.00 81.75 80 SER A O 1
ATOM 640 N N . ALA A 1 81 ? -13.103 6.888 13.229 1.00 75.31 81 ALA A N 1
ATOM 641 C CA . ALA A 1 81 ? -13.235 6.072 12.017 1.00 75.31 81 ALA A CA 1
ATOM 642 C C . ALA A 1 81 ? -14.700 5.881 11.582 1.00 75.31 81 ALA A C 1
ATOM 644 O O . ALA A 1 81 ? -15.024 6.014 10.405 1.00 75.31 81 ALA A O 1
ATOM 645 N N . ILE A 1 82 ? -15.609 5.659 12.538 1.00 68.31 82 ILE A N 1
ATOM 646 C CA . ILE A 1 82 ? -17.051 5.534 12.257 1.00 68.31 82 ILE A CA 1
ATOM 647 C C . ILE A 1 82 ? -17.611 6.827 11.635 1.00 68.31 82 ILE A C 1
ATOM 649 O O . ILE A 1 82 ? -18.503 6.781 10.787 1.00 68.31 82 ILE A O 1
ATOM 653 N N . LEU A 1 83 ? -17.080 7.990 12.026 1.00 63.00 83 LEU A N 1
ATOM 654 C CA . LEU A 1 83 ? -17.497 9.284 11.481 1.00 63.00 83 LEU A CA 1
ATOM 655 C C . LEU A 1 83 ? -16.994 9.508 10.045 1.00 63.00 83 LEU A C 1
ATOM 657 O O . LEU A 1 83 ? -17.722 10.085 9.243 1.00 63.00 83 LEU A O 1
ATOM 661 N N . SER A 1 84 ? -15.798 9.029 9.681 1.00 61.91 84 SER A N 1
ATOM 662 C CA . SER A 1 84 ? -15.307 9.150 8.298 1.00 61.91 84 SER A CA 1
ATOM 663 C C . SER A 1 84 ? -16.085 8.279 7.308 1.00 61.91 84 SER A C 1
ATOM 665 O O . SER A 1 84 ? -16.334 8.724 6.193 1.00 61.91 84 SER A O 1
ATOM 667 N N . ASP A 1 85 ? -16.537 7.090 7.721 1.00 56.53 85 ASP A N 1
ATOM 668 C CA . ASP A 1 85 ? -17.262 6.167 6.833 1.00 56.53 85 ASP A CA 1
ATOM 669 C C . ASP A 1 85 ? -18.739 6.570 6.630 1.00 56.53 85 ASP A C 1
ATOM 671 O O . ASP A 1 85 ? -19.359 6.225 5.624 1.00 56.53 85 ASP A O 1
ATOM 675 N N . THR A 1 86 ? -19.319 7.331 7.567 1.00 51.28 86 THR A N 1
ATOM 676 C CA . THR A 1 86 ? -20.736 7.753 7.545 1.00 51.28 86 THR A CA 1
ATOM 677 C C . THR A 1 86 ? -20.969 9.146 6.948 1.00 51.28 86 THR A C 1
ATOM 679 O O . THR A 1 86 ? -22.110 9.493 6.623 1.00 51.28 86 THR A O 1
ATOM 682 N N . ASN A 1 87 ? -19.907 9.924 6.705 1.00 47.00 87 ASN A N 1
ATOM 683 C CA . ASN A 1 87 ? -19.969 11.274 6.125 1.00 47.00 87 ASN A CA 1
ATOM 684 C C . ASN A 1 87 ? -20.461 11.338 4.660 1.00 47.00 87 ASN A C 1
ATOM 686 O O . ASN A 1 87 ? -20.528 12.422 4.087 1.00 47.00 87 ASN A O 1
ATOM 690 N N . MET A 1 88 ? -20.885 10.218 4.063 1.00 41.72 88 MET A N 1
ATOM 691 C CA . MET A 1 88 ? -21.615 10.202 2.789 1.00 41.72 88 MET A CA 1
ATOM 692 C C . MET A 1 88 ? -23.152 10.277 2.921 1.00 41.72 88 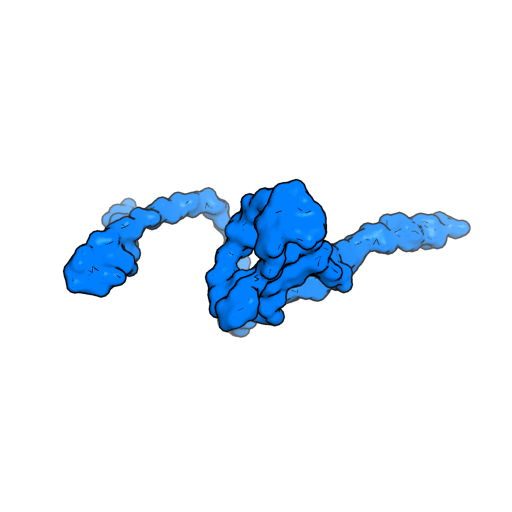MET A C 1
ATOM 694 O O . MET A 1 88 ? -23.819 10.399 1.895 1.00 41.72 88 MET A O 1
ATOM 698 N N . ILE A 1 89 ? -23.743 10.206 4.128 1.00 40.72 89 ILE A N 1
ATOM 699 C CA . ILE A 1 89 ? -25.213 10.054 4.284 1.00 40.72 89 ILE A CA 1
ATOM 700 C C . ILE A 1 89 ? -25.919 11.225 4.995 1.00 40.72 89 ILE A C 1
ATOM 702 O O . ILE A 1 89 ? -27.137 11.343 4.896 1.00 40.72 89 ILE A O 1
ATOM 706 N N . ILE A 1 90 ? -25.215 12.168 5.629 1.00 36.72 90 ILE A N 1
ATOM 707 C CA . ILE A 1 90 ? -25.877 13.280 6.341 1.00 36.72 90 ILE A CA 1
ATOM 708 C C . ILE A 1 90 ? -25.805 14.577 5.524 1.00 36.72 90 ILE A C 1
ATOM 710 O O . ILE A 1 90 ? -25.172 15.556 5.903 1.00 36.72 90 ILE A O 1
ATOM 714 N N . SER A 1 91 ? -26.513 14.598 4.392 1.00 38.16 91 SER A N 1
ATOM 715 C CA . SER A 1 91 ? -27.187 15.841 3.996 1.00 38.16 91 SER A CA 1
ATOM 716 C C . SER A 1 91 ? -28.402 16.011 4.920 1.00 38.16 91 SER A C 1
ATOM 718 O O . SER A 1 91 ? -29.082 15.020 5.184 1.00 38.16 91 SER A O 1
ATOM 720 N N . PRO A 1 92 ? -28.725 17.216 5.424 1.00 37.75 92 PRO A N 1
ATOM 721 C CA . PRO A 1 92 ? -29.758 17.431 6.448 1.00 37.75 92 PRO A CA 1
ATOM 722 C C . PRO A 1 92 ? -31.207 17.211 5.965 1.00 37.75 92 PRO A C 1
ATOM 724 O O . PRO A 1 92 ? -32.154 17.688 6.584 1.00 37.75 92 PRO A O 1
ATOM 727 N N . ALA A 1 93 ? -31.418 16.467 4.883 1.00 40.12 93 ALA A N 1
ATOM 728 C CA . ALA A 1 93 ? -32.737 16.121 4.396 1.00 40.12 93 ALA A CA 1
ATOM 729 C C . ALA A 1 93 ? -32.923 14.599 4.415 1.00 40.12 93 ALA A C 1
ATOM 731 O O . ALA A 1 93 ? -32.351 13.883 3.599 1.00 40.12 93 ALA A O 1
ATOM 732 N N . ARG A 1 94 ? -33.867 14.171 5.263 1.00 34.53 94 ARG A N 1
ATOM 733 C CA . ARG A 1 94 ? -34.573 12.875 5.279 1.00 34.53 94 ARG A CA 1
ATOM 734 C C . ARG A 1 94 ? -33.983 11.801 6.196 1.00 34.53 94 ARG A C 1
ATOM 736 O O . ARG A 1 94 ? -33.417 10.799 5.777 1.00 34.53 94 ARG A O 1
ATOM 743 N N . SER A 1 95 ? -34.294 11.967 7.476 1.00 39.31 95 SER A N 1
ATOM 744 C CA . SER A 1 95 ? -34.619 10.855 8.360 1.00 39.31 95 SER A CA 1
ATOM 745 C C . SER A 1 95 ? -35.825 10.076 7.811 1.00 39.31 95 SER A C 1
ATOM 747 O O . SER A 1 95 ? -36.952 10.564 7.811 1.00 39.31 95 SER A O 1
ATOM 749 N N . SER A 1 96 ? -35.613 8.840 7.368 1.00 39.19 96 SER A N 1
ATOM 750 C CA . SER A 1 96 ? -36.647 7.806 7.448 1.00 39.19 96 SER A CA 1
ATOM 751 C C . SER A 1 96 ? -35.995 6.431 7.486 1.00 39.19 96 SER A C 1
ATOM 753 O O . SER A 1 96 ? -35.407 5.971 6.510 1.00 39.19 96 SER A O 1
ATOM 755 N N . LEU A 1 97 ? -36.108 5.818 8.658 1.00 39.78 97 LEU A N 1
ATOM 756 C CA . LEU A 1 97 ? -35.886 4.411 8.954 1.00 39.78 97 LEU A CA 1
ATOM 757 C C . LEU A 1 97 ? -36.461 3.517 7.850 1.00 39.78 97 LEU A C 1
ATOM 759 O O . LEU A 1 97 ? -37.676 3.411 7.771 1.00 39.78 97 LEU A O 1
ATOM 763 N N . PHE A 1 98 ? -35.628 2.828 7.069 1.00 33.81 98 PHE A N 1
ATOM 764 C CA . PHE A 1 98 ? -36.059 1.613 6.373 1.00 33.81 98 PHE A CA 1
ATOM 765 C C . PHE A 1 98 ? -34.912 0.600 6.312 1.00 33.81 98 PHE A C 1
ATOM 767 O O . PHE A 1 98 ? -33.994 0.705 5.504 1.00 33.81 98 PHE A O 1
ATOM 774 N N . LEU A 1 99 ? -35.000 -0.405 7.187 1.00 38.44 99 LEU A N 1
ATOM 775 C CA . LEU A 1 99 ? -34.429 -1.731 6.965 1.00 38.44 99 LEU A CA 1
ATOM 776 C C . LEU A 1 99 ? -35.110 -2.309 5.717 1.00 38.44 99 LEU A C 1
ATOM 778 O O . LEU A 1 99 ? -36.303 -2.583 5.782 1.00 38.44 99 LEU A O 1
ATOM 782 N N . THR A 1 100 ? -34.393 -2.526 4.612 1.00 34.59 100 THR A N 1
ATOM 783 C CA . THR A 1 100 ? -34.808 -3.516 3.602 1.00 34.59 100 THR A CA 1
ATOM 784 C C . THR A 1 100 ? -33.592 -4.188 2.963 1.00 34.59 100 THR A C 1
ATOM 786 O O . THR A 1 100 ? -32.526 -3.597 2.810 1.00 34.59 100 THR A O 1
ATOM 789 N N . SER A 1 101 ? -33.768 -5.479 2.700 1.00 33.47 101 SER A N 1
ATOM 790 C CA . SER A 1 101 ? -32.790 -6.488 2.306 1.00 33.47 101 SER A CA 1
ATOM 791 C C . SER A 1 101 ? -32.136 -6.256 0.944 1.00 33.47 101 SER A C 1
ATOM 793 O O . SER A 1 101 ? -32.756 -5.761 0.007 1.00 33.47 101 SER A O 1
ATOM 795 N N . SER A 1 102 ? -30.898 -6.726 0.824 1.00 35.81 102 SER A N 1
ATOM 796 C CA . SER A 1 102 ? -30.096 -6.778 -0.393 1.00 35.81 102 SER A CA 1
ATOM 797 C C . SER A 1 102 ? -30.701 -7.661 -1.495 1.00 35.81 102 SER A C 1
ATOM 799 O O . SER A 1 102 ? -30.941 -8.849 -1.301 1.00 35.81 102 SER A O 1
ATOM 801 N N . THR A 1 103 ? -30.799 -7.108 -2.705 1.00 41.03 103 THR A N 1
ATOM 802 C CA . THR A 1 103 ? -30.667 -7.867 -3.961 1.00 41.03 103 THR A CA 1
ATOM 803 C C . THR A 1 103 ? -29.733 -7.108 -4.907 1.00 41.03 103 THR A C 1
ATOM 805 O O . THR A 1 103 ? -29.864 -5.885 -5.010 1.00 41.03 103 THR A O 1
ATOM 808 N N . PRO A 1 104 ? -28.800 -7.773 -5.611 1.00 36.06 104 PRO A N 1
ATOM 809 C CA . PRO A 1 104 ? -27.883 -7.097 -6.521 1.00 36.06 104 PRO A CA 1
ATOM 810 C C . PRO A 1 104 ? -28.567 -6.795 -7.865 1.00 36.06 104 PRO A C 1
ATOM 812 O O . PRO A 1 104 ? -29.070 -7.698 -8.530 1.00 36.06 104 PRO A O 1
ATOM 815 N N . ILE A 1 105 ? -28.562 -5.527 -8.292 1.00 35.41 105 ILE A N 1
ATOM 816 C CA . ILE A 1 105 ? -28.988 -5.130 -9.643 1.00 35.41 105 ILE A CA 1
ATOM 817 C C . ILE A 1 105 ? -27.789 -5.262 -10.587 1.00 35.41 105 ILE A C 1
ATOM 819 O O . ILE A 1 105 ? -26.793 -4.550 -10.467 1.00 35.41 105 ILE A O 1
ATOM 823 N N . ASN A 1 106 ? -27.905 -6.190 -11.531 1.00 35.94 106 ASN A N 1
ATOM 824 C CA . ASN A 1 106 ? -26.942 -6.445 -12.595 1.00 35.94 106 ASN A CA 1
ATOM 825 C C . ASN A 1 106 ? -27.016 -5.307 -13.638 1.00 35.94 106 ASN A C 1
ATOM 827 O O . ASN A 1 106 ? -28.090 -5.054 -14.184 1.00 35.94 106 ASN A O 1
ATOM 831 N N . SER A 1 107 ? -25.908 -4.609 -13.916 1.00 40.06 107 SER A N 1
ATOM 832 C CA . SER A 1 107 ? -25.845 -3.568 -14.959 1.00 40.06 107 SER A CA 1
ATOM 833 C C . SER A 1 107 ? -24.806 -3.938 -16.017 1.00 40.06 107 SER A C 1
ATOM 835 O O . SER A 1 107 ? -23.622 -4.073 -15.720 1.00 40.06 107 SER A O 1
ATOM 837 N N . SER A 1 108 ? -25.243 -4.122 -17.263 1.00 41.28 108 SER A N 1
ATOM 838 C CA . SER A 1 108 ? -24.355 -4.332 -18.409 1.00 41.28 108 SER A CA 1
ATOM 839 C C . SER A 1 108 ? -24.090 -2.998 -19.111 1.00 41.28 108 SER A C 1
ATOM 841 O O . SER A 1 108 ? -25.028 -2.340 -19.563 1.00 41.28 108 SER A O 1
ATOM 843 N N . LYS A 1 109 ? -22.818 -2.596 -19.219 1.00 44.16 109 LYS A N 1
ATOM 844 C CA . LYS A 1 109 ? -22.393 -1.423 -20.003 1.00 44.16 109 LYS A CA 1
ATOM 845 C C . LYS A 1 109 ? -22.193 -1.830 -21.464 1.00 44.16 109 LYS A C 1
ATOM 847 O O . LYS A 1 109 ? -21.462 -2.782 -21.724 1.00 44.16 109 LYS A O 1
ATOM 852 N N . ILE A 1 110 ? -22.801 -1.104 -22.402 1.00 45.53 110 ILE A N 1
ATOM 853 C CA . ILE A 1 110 ? -22.556 -1.278 -23.842 1.00 45.53 110 ILE A CA 1
ATOM 854 C C . ILE A 1 110 ? -21.601 -0.167 -24.297 1.00 45.53 110 ILE A C 1
ATOM 856 O O . ILE A 1 110 ? -21.794 1.002 -23.960 1.00 45.53 110 ILE A O 1
ATOM 860 N N . PHE A 1 111 ? -20.537 -0.547 -25.008 1.00 46.88 111 PHE A N 1
ATOM 861 C CA . PHE A 1 111 ? -19.546 0.377 -25.563 1.00 46.88 111 PHE A CA 1
ATOM 862 C C . PHE A 1 111 ? -20.012 0.887 -26.928 1.00 46.88 111 PHE A C 1
ATOM 864 O O . PHE A 1 111 ? -20.222 0.083 -27.840 1.00 46.88 111 PHE A O 1
ATOM 871 N N . ASP A 1 112 ? -20.156 2.205 -27.070 1.00 49.03 112 ASP A N 1
ATOM 872 C CA . ASP A 1 112 ? -20.544 2.826 -28.332 1.00 49.03 112 ASP A CA 1
ATOM 873 C C . ASP A 1 112 ? -19.299 3.290 -29.104 1.00 49.03 112 ASP A C 1
ATOM 875 O O . ASP A 1 112 ? -18.599 4.232 -28.717 1.00 49.03 112 ASP A O 1
ATOM 879 N N . LYS A 1 113 ? -19.005 2.601 -30.214 1.00 47.84 113 LYS A N 1
ATOM 880 C CA . LYS A 1 113 ? -17.798 2.826 -31.027 1.00 47.84 113 LYS A CA 1
ATOM 881 C C . LYS A 1 113 ? -17.800 4.169 -31.759 1.00 47.84 113 LYS A C 1
ATOM 883 O O . LYS A 1 113 ? -16.744 4.593 -32.211 1.00 47.84 113 LYS A O 1
ATOM 888 N N . ASN A 1 114 ? -18.951 4.832 -31.889 1.00 43.28 114 ASN A N 1
ATOM 889 C CA . ASN A 1 114 ? -19.055 6.064 -32.676 1.00 43.28 114 ASN A CA 1
ATOM 890 C C . ASN A 1 114 ? -18.731 7.327 -31.864 1.00 43.28 114 ASN A C 1
ATOM 892 O O . ASN A 1 114 ? -18.404 8.367 -32.425 1.00 43.28 114 ASN A O 1
ATOM 896 N N . THR A 1 115 ? -18.804 7.239 -30.534 1.00 49.72 115 THR A N 1
ATOM 897 C CA . THR A 1 115 ? -18.560 8.371 -29.627 1.00 49.72 115 THR A CA 1
ATOM 898 C C . THR A 1 115 ? -17.440 8.103 -28.620 1.00 49.72 115 THR A C 1
ATOM 900 O O . THR A 1 115 ? -17.149 8.973 -27.805 1.00 49.72 115 THR A O 1
ATOM 903 N N . ASN A 1 116 ? -16.792 6.929 -28.684 1.00 48.72 116 ASN A N 1
ATOM 904 C CA . ASN A 1 116 ? -15.765 6.461 -27.740 1.00 48.72 116 ASN A CA 1
ATOM 905 C C . ASN A 1 116 ? -16.189 6.557 -26.264 1.00 48.72 116 ASN A C 1
ATOM 907 O O . ASN A 1 116 ? -15.357 6.770 -25.385 1.00 48.72 116 ASN A O 1
ATOM 911 N N . ASN A 1 117 ? -17.481 6.382 -25.981 1.00 47.91 117 ASN A N 1
ATOM 912 C CA . ASN A 1 117 ? -18.038 6.516 -24.639 1.00 47.91 117 ASN A CA 1
ATOM 913 C C . ASN A 1 117 ? -18.837 5.268 -24.230 1.00 47.91 117 ASN A C 1
ATOM 915 O O . ASN A 1 117 ? -19.385 4.541 -25.059 1.00 47.91 117 ASN A O 1
ATOM 919 N N . TYR A 1 118 ? -18.900 5.016 -22.918 1.00 40.81 118 TYR A N 1
ATOM 920 C CA . TYR A 1 118 ? -19.711 3.948 -22.330 1.00 40.81 118 TYR A CA 1
ATOM 921 C C . TYR A 1 118 ? -21.059 4.507 -21.880 1.00 40.81 118 TYR A C 1
ATOM 923 O O . TYR A 1 118 ? -21.107 5.348 -20.979 1.00 40.81 118 TYR A O 1
ATOM 931 N N . THR A 1 119 ? -22.157 3.991 -22.427 1.00 43.97 119 THR A N 1
ATOM 932 C CA . THR A 1 119 ? -23.507 4.385 -22.004 1.00 43.97 119 THR A CA 1
ATOM 933 C C . THR A 1 119 ? -24.120 3.289 -21.138 1.00 43.97 119 THR A C 1
ATOM 935 O O . THR A 1 119 ? -24.079 2.102 -21.463 1.00 43.97 119 THR A O 1
ATOM 938 N N . THR A 1 120 ? -24.677 3.684 -19.991 1.00 43.81 120 THR A N 1
ATOM 939 C CA . THR A 1 120 ? -25.391 2.769 -19.091 1.00 43.81 120 THR A CA 1
ATOM 940 C C . THR A 1 120 ? -26.873 2.802 -19.437 1.00 43.81 120 THR A C 1
ATOM 942 O O . THR A 1 120 ? -27.528 3.822 -19.233 1.00 43.81 120 THR A O 1
ATOM 945 N N . VAL A 1 121 ? -27.407 1.695 -19.950 1.00 45.81 121 VAL A N 1
ATOM 946 C CA . VAL A 1 121 ? -28.846 1.550 -20.197 1.00 45.81 121 VAL A CA 1
ATOM 947 C C . VAL A 1 121 ? -29.504 1.056 -18.910 1.00 45.81 121 VAL A C 1
ATOM 949 O O . VAL A 1 121 ? -29.174 -0.017 -18.406 1.00 45.81 121 VAL A O 1
ATOM 952 N N . ARG A 1 122 ? -30.425 1.848 -18.349 1.00 44.22 122 ARG A N 1
ATOM 953 C CA . ARG A 1 122 ? -31.321 1.392 -17.278 1.00 44.22 122 ARG A CA 1
ATOM 954 C C . ARG A 1 122 ? -32.521 0.719 -17.936 1.00 44.22 122 ARG A C 1
ATOM 956 O O . ARG A 1 122 ? -33.330 1.396 -18.564 1.00 44.22 122 ARG A O 1
ATOM 963 N N . ASN A 1 123 ? -32.633 -0.599 -17.808 1.00 40.50 123 ASN A N 1
ATOM 964 C CA . ASN A 1 123 ? -33.827 -1.316 -18.244 1.00 40.50 123 ASN A CA 1
ATOM 965 C C . ASN A 1 123 ? -34.965 -1.017 -17.259 1.00 40.50 123 ASN A C 1
ATOM 967 O O . ASN A 1 123 ? -35.067 -1.653 -16.213 1.00 40.50 123 ASN A O 1
ATOM 971 N N . ASN A 1 124 ? -35.818 -0.045 -17.583 1.00 38.19 124 ASN A N 1
ATOM 972 C CA . ASN A 1 124 ? -37.080 0.157 -16.877 1.00 38.19 124 ASN A CA 1
ATOM 973 C C . ASN A 1 124 ? -38.097 -0.876 -17.382 1.00 38.19 124 ASN A C 1
ATOM 975 O O . ASN A 1 124 ? -38.908 -0.578 -18.256 1.00 38.19 124 ASN A O 1
ATOM 979 N N . ALA A 1 125 ? -38.048 -2.098 -16.853 1.00 36.03 125 ALA A N 1
ATOM 980 C CA . ALA A 1 125 ? -39.152 -3.038 -16.999 1.00 36.03 125 ALA A CA 1
ATOM 981 C C . ALA A 1 125 ? -40.226 -2.689 -15.956 1.00 36.03 125 ALA A C 1
ATOM 983 O O . ALA A 1 125 ? -40.175 -3.144 -14.818 1.00 36.03 125 ALA A O 1
ATOM 984 N N . PHE A 1 126 ? -41.174 -1.834 -16.344 1.00 38.50 126 PHE A N 1
ATOM 985 C CA . PHE A 1 126 ? -42.468 -1.743 -15.673 1.00 38.50 126 PHE A CA 1
ATOM 986 C C . PHE A 1 126 ? -43.288 -2.977 -16.057 1.00 38.50 126 PHE A C 1
ATOM 988 O O . PHE A 1 126 ? -43.630 -3.136 -17.227 1.00 38.50 126 PHE A O 1
ATOM 995 N N . LEU A 1 127 ? -43.626 -3.820 -15.086 1.00 30.69 127 LEU A N 1
ATOM 996 C CA . LEU A 1 127 ? -44.766 -4.731 -15.166 1.00 30.69 127 LEU A CA 1
ATOM 997 C C . LEU A 1 127 ? -45.529 -4.638 -13.837 1.00 30.69 127 LEU A C 1
ATOM 999 O O . LEU A 1 127 ? -44.903 -4.555 -12.782 1.00 30.69 127 LEU A O 1
ATOM 1003 N N . TYR A 1 128 ? -46.853 -4.536 -13.986 1.00 36.97 128 TYR A N 1
ATOM 1004 C CA . TYR A 1 128 ? -47.891 -4.223 -12.996 1.00 36.97 128 TYR A CA 1
ATOM 1005 C C . TYR A 1 128 ? -47.819 -5.010 -11.685 1.00 36.97 128 TYR A C 1
ATOM 1007 O O . TYR A 1 128 ? -47.518 -6.223 -11.741 1.00 36.97 128 TYR A O 1
#

Secondary structure (DSSP, 8-state):
-HHHHHHHTT-TTSEEEEEEEEEEEEEEETTEEEEEEEEE-TTS-EEEEETTEEEEE-HHHHHH-TTEEEEEEEEEEHHHHHHHHHTTT--SS--------------PEEEETTTTEEEE--------